Protein AF-F8JAR4-F1 (afdb_monomer_lite)

Sequence (102 aa):
MLSSRAGIQEPFVQGNFSLSSQAGTIHGPHFRSIPDAQAKLVCVSRGRIFDAAGRFTTAIFDIWQHVTAEFSARKVLQLCIPRGFAQVFCTLEPNRPSRPLS

Structure (mmCIF, N/CA/C/O backbone):
data_AF-F8JAR4-F1
#
_entry.id   AF-F8JAR4-F1
#
loop_
_atom_site.group_PDB
_atom_site.id
_atom_site.type_symbol
_atom_site.label_atom_id
_atom_site.label_alt_id
_atom_site.label_comp_id
_atom_site.label_asym_id
_atom_site.label_entity_id
_atom_site.label_seq_id
_atom_site.pdbx_PDB_ins_code
_atom_site.Cartn_x
_atom_site.Cartn_y
_atom_site.Cartn_z
_atom_site.occupancy
_atom_site.B_iso_or_equiv
_atom_site.auth_seq_id
_atom_site.auth_comp_id
_atom_site.auth_asym_id
_atom_site.auth_atom_id
_atom_site.pdbx_PDB_model_num
ATOM 1 N N . MET A 1 1 ? -4.453 -21.096 -8.158 1.00 56.38 1 MET A N 1
ATOM 2 C CA . MET A 1 1 ? -4.556 -20.038 -7.123 1.00 56.38 1 MET A CA 1
ATOM 3 C C . MET A 1 1 ? -5.333 -18.860 -7.703 1.00 56.38 1 MET A C 1
ATOM 5 O O . MET A 1 1 ? -5.273 -18.668 -8.907 1.00 56.38 1 MET A O 1
ATOM 9 N N . LEU A 1 2 ? -6.083 -18.093 -6.906 1.00 61.38 2 LEU A N 1
ATOM 10 C CA . LEU A 1 2 ? -6.891 -16.963 -7.409 1.00 61.38 2 LEU A CA 1
ATOM 11 C C . LEU A 1 2 ? -6.051 -15.917 -8.171 1.00 61.38 2 LEU A C 1
ATOM 13 O O . LEU A 1 2 ? -6.492 -15.418 -9.202 1.00 61.38 2 LEU A O 1
ATOM 17 N N . SER A 1 3 ? -4.811 -15.680 -7.739 1.00 66.38 3 SER A N 1
ATOM 18 C CA . SER A 1 3 ? -3.886 -14.711 -8.341 1.00 66.38 3 SER A CA 1
ATOM 19 C C . SER A 1 3 ? -3.490 -15.056 -9.783 1.00 66.38 3 SER A C 1
ATOM 21 O O . SER A 1 3 ? -3.443 -14.170 -10.631 1.00 66.38 3 SER A O 1
ATOM 23 N N . SER A 1 4 ? -3.313 -16.343 -10.108 1.00 71.00 4 SER A N 1
ATOM 24 C CA . SER A 1 4 ? -2.943 -16.770 -11.467 1.00 71.00 4 SER A CA 1
ATOM 25 C C . SER A 1 4 ? -4.074 -16.559 -12.478 1.00 71.00 4 SER A C 1
ATOM 27 O O . SER A 1 4 ? -3.812 -16.320 -13.652 1.00 71.00 4 SER A O 1
ATOM 29 N N . ARG A 1 5 ? -5.339 -16.593 -12.027 1.00 80.94 5 ARG A N 1
ATOM 30 C CA . ARG A 1 5 ? -6.510 -16.250 -12.860 1.00 80.94 5 ARG A CA 1
ATOM 31 C C . ARG A 1 5 ? -6.618 -14.742 -13.109 1.00 80.94 5 ARG A C 1
ATOM 33 O O . ARG A 1 5 ? -7.227 -14.346 -14.092 1.00 80.94 5 ARG A O 1
ATOM 40 N N . ALA A 1 6 ? -6.017 -13.926 -12.241 1.00 80.44 6 ALA A N 1
ATOM 41 C CA . ALA A 1 6 ? -5.921 -12.474 -12.380 1.00 80.44 6 ALA A CA 1
ATOM 42 C C . ALA A 1 6 ? -4.668 -12.020 -13.159 1.00 80.44 6 ALA A C 1
ATOM 44 O O . ALA A 1 6 ? -4.373 -10.830 -13.195 1.00 80.44 6 ALA A O 1
ATOM 45 N N . GLY A 1 7 ? -3.918 -12.952 -13.761 1.00 82.88 7 GLY A N 1
ATOM 46 C CA . GLY A 1 7 ? -2.708 -12.648 -14.532 1.00 82.88 7 GLY A CA 1
ATOM 47 C C . GLY A 1 7 ? -1.444 -12.423 -13.696 1.00 82.88 7 GLY A C 1
ATOM 48 O O . GLY A 1 7 ? -0.412 -12.087 -14.262 1.00 82.88 7 GLY A O 1
ATOM 49 N N . ILE A 1 8 ? -1.495 -12.637 -12.377 1.00 85.38 8 ILE A N 1
ATOM 50 C CA . ILE A 1 8 ? -0.335 -12.521 -11.482 1.00 85.38 8 ILE A CA 1
ATOM 51 C C . ILE A 1 8 ? 0.377 -13.876 -11.461 1.00 85.38 8 ILE A C 1
ATOM 53 O O . ILE A 1 8 ? -0.156 -14.852 -10.919 1.00 85.38 8 ILE A O 1
ATOM 57 N N . GLN A 1 9 ? 1.553 -13.947 -12.081 1.00 85.50 9 GLN A N 1
ATOM 58 C CA . GLN A 1 9 ? 2.343 -15.182 -12.218 1.00 85.50 9 GLN A CA 1
ATOM 59 C C . GLN A 1 9 ? 3.656 -15.149 -11.428 1.00 85.50 9 GLN A C 1
ATOM 61 O O . GLN A 1 9 ? 4.394 -16.132 -11.399 1.00 85.50 9 GLN A O 1
ATOM 66 N N . GLU A 1 10 ? 3.948 -14.033 -10.771 1.00 84.31 10 GLU A N 1
ATOM 67 C CA . GLU A 1 10 ? 5.144 -13.842 -9.973 1.00 84.31 10 GLU A CA 1
ATOM 68 C C . GLU A 1 10 ? 5.160 -14.769 -8.743 1.00 84.31 10 GLU A C 1
ATOM 70 O O . GLU A 1 10 ? 4.130 -14.956 -8.085 1.00 84.31 10 GLU A O 1
ATOM 75 N N . PRO A 1 11 ? 6.327 -15.335 -8.381 1.00 87.62 11 PRO A N 1
ATOM 76 C CA . PRO A 1 11 ? 6.449 -16.144 -7.177 1.00 87.62 11 PRO A CA 1
ATOM 77 C C . PRO A 1 11 ? 6.342 -15.276 -5.916 1.00 87.62 11 PRO A C 1
ATOM 79 O O . PRO A 1 11 ? 6.958 -14.212 -5.808 1.00 87.62 11 PRO A O 1
ATOM 82 N N . PHE A 1 12 ? 5.612 -15.766 -4.914 1.00 85.19 12 PHE A N 1
ATOM 83 C CA . PHE A 1 12 ? 5.585 -15.161 -3.583 1.00 85.19 12 PHE A CA 1
ATOM 84 C C . PHE A 1 12 ? 6.835 -15.573 -2.804 1.00 85.19 12 PHE A C 1
ATOM 86 O O . PHE A 1 12 ? 6.963 -16.723 -2.394 1.00 85.19 12 PHE A O 1
ATOM 93 N N . VAL A 1 13 ? 7.754 -14.629 -2.601 1.00 89.62 13 VAL A N 1
ATOM 94 C CA . VAL A 1 13 ? 9.052 -14.885 -1.943 1.00 89.62 13 VAL A CA 1
ATOM 95 C C . VAL A 1 13 ? 9.143 -14.332 -0.518 1.00 89.62 13 VAL A C 1
ATOM 97 O O . VAL A 1 13 ? 10.076 -14.658 0.207 1.00 89.62 13 VAL A O 1
ATOM 100 N N . GLN A 1 14 ? 8.192 -13.490 -0.104 1.00 89.62 14 GLN A N 1
ATOM 101 C CA . GLN A 1 14 ? 8.155 -12.875 1.224 1.00 89.62 14 GLN A CA 1
ATOM 102 C C . GLN A 1 14 ? 6.716 -12.516 1.613 1.00 89.62 14 GLN A C 1
ATOM 104 O O . GLN A 1 14 ? 5.932 -12.085 0.768 1.00 89.62 14 GLN A O 1
ATOM 109 N N . GLY A 1 15 ? 6.391 -12.647 2.902 1.00 90.19 15 GLY A N 1
ATOM 110 C CA . GLY A 1 15 ? 5.152 -12.156 3.503 1.00 90.19 15 GLY A CA 1
ATOM 111 C C . GLY A 1 15 ? 5.462 -11.281 4.714 1.00 90.19 15 GLY A C 1
ATOM 112 O O . GLY A 1 15 ? 6.267 -11.668 5.556 1.00 90.19 15 GLY A O 1
ATOM 113 N N . ASN A 1 16 ? 4.834 -10.109 4.793 1.00 92.06 16 ASN A N 1
ATOM 114 C CA . ASN A 1 16 ? 5.021 -9.153 5.885 1.00 92.06 16 ASN A CA 1
ATOM 115 C C . ASN A 1 16 ? 3.662 -8.742 6.455 1.00 92.06 16 ASN A C 1
ATOM 117 O O . ASN A 1 16 ? 2.695 -8.594 5.707 1.00 92.06 16 ASN A O 1
ATOM 121 N N . PHE A 1 17 ? 3.618 -8.490 7.7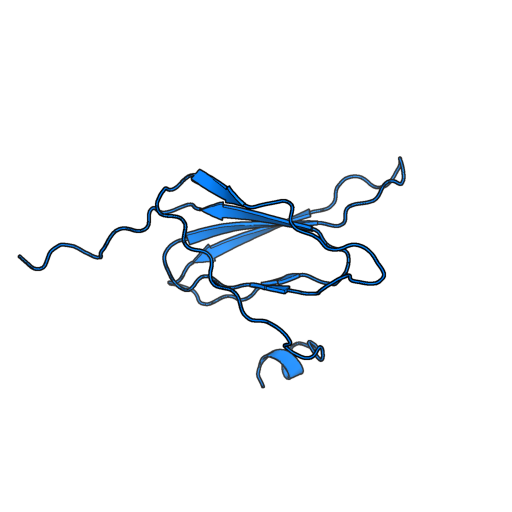62 1.00 90.94 17 PHE A N 1
ATOM 122 C CA . PHE A 1 17 ? 2.465 -7.903 8.435 1.00 90.94 17 PHE A CA 1
ATOM 123 C C . PHE A 1 17 ? 2.889 -6.615 9.126 1.00 90.94 17 PHE A C 1
ATOM 125 O O . PHE A 1 17 ? 3.773 -6.624 9.979 1.00 90.94 17 PHE A O 1
ATOM 132 N N . SER A 1 18 ? 2.230 -5.519 8.767 1.00 90.81 18 SER A N 1
ATOM 133 C CA . SER A 1 18 ? 2.410 -4.230 9.425 1.00 90.81 18 SER A CA 1
ATOM 134 C C . SER A 1 18 ? 1.249 -3.983 10.376 1.00 90.81 18 SER A C 1
ATOM 136 O O . SER A 1 18 ? 0.086 -4.120 9.997 1.00 90.81 18 SER A O 1
ATOM 138 N N . LEU A 1 19 ? 1.563 -3.585 11.607 1.00 92.56 19 LEU A N 1
ATOM 139 C CA . LEU A 1 19 ? 0.581 -3.164 12.597 1.00 92.56 19 LEU A CA 1
ATOM 140 C C . LEU A 1 19 ? 0.786 -1.682 12.901 1.00 92.56 19 LEU A C 1
ATOM 142 O O . LEU A 1 19 ? 1.869 -1.280 13.311 1.00 92.56 19 LEU A O 1
ATOM 146 N N . SER A 1 20 ? -0.266 -0.882 12.733 1.00 93.19 20 SER A N 1
ATOM 147 C CA . SER A 1 20 ? -0.290 0.509 13.194 1.00 93.19 20 SER A CA 1
ATOM 148 C C . SER A 1 20 ? -1.400 0.678 14.215 1.00 93.19 20 SER A C 1
ATOM 150 O O . SER A 1 20 ? -2.561 0.386 13.931 1.00 93.19 20 SER A O 1
ATOM 152 N N . SER A 1 21 ? -1.044 1.127 15.417 1.00 92.69 21 SER A N 1
ATOM 153 C CA . SER A 1 21 ? -2.010 1.258 16.512 1.00 92.69 21 SER A CA 1
ATOM 154 C C . SER A 1 21 ? -2.888 2.502 16.388 1.00 92.69 21 SER A C 1
ATOM 156 O O . SER A 1 21 ? -4.042 2.481 16.814 1.00 92.69 21 SER A O 1
ATOM 158 N N . GLN A 1 22 ? -2.360 3.575 15.801 1.00 95.12 22 GLN A N 1
ATOM 159 C CA . GLN A 1 22 ? -3.035 4.865 15.685 1.00 95.12 22 GLN A CA 1
ATOM 160 C C . GLN A 1 22 ? -3.559 5.078 14.264 1.00 95.12 22 GLN A C 1
ATOM 162 O O . GLN A 1 22 ? -2.852 4.787 13.302 1.00 95.12 22 GLN A O 1
ATOM 167 N N . ALA A 1 23 ? -4.769 5.627 14.141 1.00 96.56 23 ALA A N 1
ATOM 168 C CA . ALA A 1 23 ? -5.237 6.185 12.874 1.00 96.56 23 ALA A CA 1
ATOM 169 C C . ALA A 1 23 ? -4.386 7.404 12.487 1.00 96.56 23 ALA A C 1
ATOM 171 O O . ALA A 1 23 ? -3.876 8.111 13.354 1.00 96.56 23 ALA A O 1
ATOM 172 N N . GLY A 1 24 ? -4.244 7.643 11.188 1.00 96.88 24 GLY A N 1
ATOM 173 C CA . GLY A 1 24 ? -3.372 8.670 10.627 1.00 96.88 24 GLY A CA 1
ATOM 174 C C . GLY A 1 24 ? -1.906 8.245 10.503 1.00 96.88 24 GLY A C 1
ATOM 175 O O . GLY A 1 24 ? -1.099 9.027 10.013 1.00 96.88 24 GLY A O 1
ATOM 176 N N . THR A 1 25 ? -1.536 7.021 10.905 1.00 97.44 25 THR A N 1
ATOM 177 C CA . THR A 1 25 ? -0.168 6.512 10.697 1.00 97.44 25 THR A CA 1
ATOM 178 C C . THR A 1 25 ? 0.074 6.288 9.205 1.00 97.44 25 THR A C 1
ATOM 180 O O . THR A 1 25 ? -0.670 5.519 8.588 1.00 97.44 25 THR A O 1
ATOM 183 N N . ILE A 1 26 ? 1.118 6.915 8.653 1.00 97.25 26 ILE A N 1
ATOM 184 C CA . ILE A 1 26 ? 1.526 6.815 7.244 1.00 97.25 26 ILE A CA 1
ATOM 185 C C . ILE A 1 26 ? 2.773 5.932 7.120 1.00 97.25 26 ILE A C 1
ATOM 187 O O . ILE A 1 26 ? 3.741 6.115 7.854 1.00 97.25 26 ILE A O 1
ATOM 191 N N . HIS A 1 27 ? 2.764 5.006 6.161 1.00 95.12 27 HIS A N 1
ATOM 192 C CA . HIS A 1 27 ? 3.906 4.162 5.797 1.00 95.12 27 HIS A CA 1
ATOM 193 C C . HIS A 1 27 ? 4.249 4.369 4.327 1.00 95.12 27 HIS A C 1
ATOM 195 O O . HIS A 1 27 ? 3.428 4.069 3.460 1.00 95.12 27 HIS A O 1
ATOM 201 N N . GLY A 1 28 ? 5.457 4.851 4.039 1.00 90.31 28 GLY A N 1
ATOM 202 C CA . GLY A 1 28 ? 5.990 4.976 2.683 1.00 90.31 28 GLY A CA 1
ATOM 203 C C . GLY A 1 28 ? 6.516 6.373 2.336 1.00 90.31 28 GLY A C 1
ATOM 204 O O . GLY A 1 28 ? 6.693 7.195 3.234 1.00 90.31 28 GLY A O 1
ATOM 205 N N . PRO A 1 29 ? 6.778 6.637 1.039 1.00 88.94 29 PRO A N 1
ATOM 206 C CA . PRO A 1 29 ? 6.640 5.700 -0.078 1.00 88.94 29 PRO A CA 1
ATOM 207 C C . PRO A 1 29 ? 7.700 4.589 -0.042 1.00 88.94 29 PRO A C 1
ATOM 209 O O . PRO A 1 29 ? 8.894 4.839 0.087 1.00 88.94 29 PRO A O 1
ATOM 212 N N . HIS A 1 30 ? 7.265 3.339 -0.186 1.00 89.69 30 HIS A N 1
ATOM 213 C CA . HIS A 1 30 ? 8.139 2.172 -0.220 1.00 89.69 30 HIS A CA 1
ATOM 214 C C . HIS A 1 30 ? 8.243 1.614 -1.637 1.00 89.69 30 HIS A C 1
ATOM 216 O O . HIS A 1 30 ? 7.255 1.109 -2.180 1.00 89.69 30 HIS A O 1
ATOM 222 N N . PHE A 1 31 ? 9.455 1.589 -2.185 1.00 88.44 31 PHE A N 1
ATOM 223 C CA . PHE A 1 31 ? 9.776 0.918 -3.443 1.00 88.44 31 PHE A CA 1
ATOM 224 C C . PHE A 1 31 ? 11.179 0.313 -3.387 1.00 88.44 31 PHE A C 1
ATOM 226 O O . PHE A 1 31 ? 11.994 0.683 -2.544 1.00 88.44 31 PHE A O 1
ATOM 233 N N . ARG A 1 32 ? 11.451 -0.621 -4.299 1.00 86.62 32 ARG A N 1
ATOM 234 C CA . ARG A 1 32 ? 12.814 -1.053 -4.620 1.00 86.62 32 ARG A CA 1
ATOM 235 C C . ARG A 1 32 ? 13.080 -0.755 -6.086 1.00 86.62 32 ARG A C 1
ATOM 237 O O . ARG A 1 32 ? 12.222 -1.024 -6.928 1.00 86.62 32 ARG A O 1
ATOM 244 N N . SER A 1 33 ? 14.236 -0.168 -6.370 1.00 83.38 33 SER A N 1
ATOM 245 C CA . SER A 1 33 ? 14.691 0.129 -7.727 1.00 83.38 33 SER A CA 1
ATOM 246 C C . SER A 1 33 ? 15.243 -1.118 -8.416 1.00 83.38 33 SER A C 1
ATOM 248 O O . SER A 1 33 ? 15.546 -2.122 -7.777 1.00 83.38 33 SER A O 1
ATOM 250 N N . ILE A 1 34 ? 15.376 -1.050 -9.740 1.00 79.88 34 ILE A N 1
ATOM 251 C CA . ILE A 1 34 ? 16.068 -2.065 -10.546 1.00 79.88 34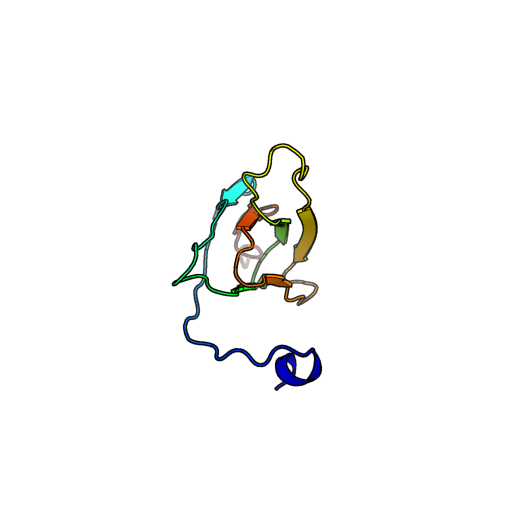 ILE A CA 1
ATOM 252 C C . ILE A 1 34 ? 17.544 -2.134 -10.097 1.00 79.88 34 ILE A C 1
ATOM 254 O O . ILE A 1 34 ? 18.120 -1.073 -9.842 1.00 79.88 34 ILE A O 1
ATOM 258 N N . PRO A 1 35 ? 18.156 -3.336 -9.987 1.00 86.06 35 PRO A N 1
ATOM 259 C CA . PRO A 1 35 ? 17.644 -4.661 -10.386 1.00 86.06 35 PRO A CA 1
ATOM 260 C C . PRO A 1 35 ? 16.710 -5.346 -9.371 1.00 86.06 35 PRO A C 1
ATOM 262 O O . PRO A 1 35 ? 15.944 -6.238 -9.742 1.00 86.06 35 PRO A O 1
ATOM 265 N N . ASP A 1 36 ? 16.682 -4.886 -8.122 1.00 88.31 36 ASP A N 1
ATOM 266 C CA . ASP A 1 36 ? 16.007 -5.555 -6.997 1.00 88.31 36 ASP A CA 1
ATOM 267 C C . ASP A 1 36 ? 14.525 -5.184 -6.820 1.00 88.31 36 ASP A C 1
ATOM 269 O O . ASP A 1 36 ? 13.925 -5.402 -5.755 1.00 88.31 36 ASP A O 1
ATOM 273 N N . ALA A 1 37 ? 13.918 -4.609 -7.862 1.00 88.94 37 ALA A N 1
ATOM 274 C CA . ALA A 1 37 ? 12.526 -4.184 -7.865 1.00 88.94 37 ALA A CA 1
ATOM 275 C C . ALA A 1 37 ? 11.607 -5.355 -7.506 1.00 88.94 37 ALA A C 1
ATOM 277 O O . ALA A 1 37 ? 11.725 -6.433 -8.085 1.00 88.94 37 ALA A O 1
ATOM 278 N N . GLN A 1 38 ? 10.668 -5.140 -6.589 1.00 90.25 38 GLN A N 1
ATOM 279 C CA . GLN A 1 38 ? 9.784 -6.183 -6.071 1.00 90.25 38 GLN A CA 1
ATOM 280 C C . GLN A 1 38 ? 8.325 -5.765 -6.258 1.00 90.25 38 GLN A C 1
ATOM 282 O O . GLN A 1 38 ? 7.965 -4.636 -5.925 1.00 90.25 38 GLN A O 1
ATOM 287 N N . ALA A 1 39 ? 7.502 -6.673 -6.785 1.00 91.69 39 ALA A N 1
ATOM 288 C CA . ALA A 1 39 ? 6.052 -6.507 -6.794 1.00 91.69 39 ALA A CA 1
ATOM 289 C C . ALA A 1 39 ? 5.484 -6.827 -5.406 1.00 91.69 39 ALA A C 1
ATOM 291 O O . ALA A 1 39 ? 6.036 -7.657 -4.681 1.00 91.69 39 ALA A O 1
ATOM 292 N N . LYS A 1 40 ? 4.378 -6.189 -5.028 1.00 91.94 40 LYS A N 1
ATOM 293 C CA . LYS A 1 40 ? 3.724 -6.417 -3.733 1.00 91.94 40 LYS A CA 1
ATOM 294 C C . LYS A 1 40 ? 2.271 -6.795 -3.949 1.00 91.94 40 LYS A C 1
ATOM 296 O O . LYS A 1 40 ? 1.599 -6.178 -4.763 1.00 91.94 40 LYS A O 1
ATOM 301 N N . LEU A 1 41 ? 1.772 -7.756 -3.182 1.00 92.50 41 LEU A N 1
ATOM 302 C CA . LEU A 1 41 ? 0.339 -8.004 -3.061 1.00 92.50 41 LEU A CA 1
ATOM 303 C C . LEU A 1 41 ? -0.087 -7.592 -1.655 1.00 92.50 41 LEU A C 1
ATOM 305 O O . LEU A 1 41 ? 0.381 -8.165 -0.673 1.00 92.50 41 LEU A O 1
ATOM 309 N N . VAL A 1 42 ? -0.938 -6.577 -1.562 1.00 92.12 42 VAL A N 1
ATOM 310 C CA . VAL A 1 42 ? -1.292 -5.929 -0.296 1.00 92.12 42 VAL A CA 1
ATOM 311 C C . VAL A 1 42 ? -2.762 -6.141 0.003 1.00 92.12 42 VAL A C 1
ATOM 313 O O . VAL A 1 42 ? -3.599 -6.102 -0.890 1.00 92.12 42 VAL A O 1
ATOM 316 N N . CYS A 1 43 ? -3.082 -6.398 1.267 1.00 93.06 43 CYS A N 1
ATOM 317 C CA . CYS A 1 43 ? -4.449 -6.543 1.743 1.00 93.06 43 CYS A CA 1
ATOM 318 C C . CYS A 1 43 ? -4.554 -6.069 3.192 1.00 93.06 43 CYS A C 1
ATOM 320 O O . CYS A 1 43 ? -3.548 -5.957 3.894 1.00 93.06 43 CYS A O 1
ATOM 322 N N . VAL A 1 44 ? -5.780 -5.806 3.643 1.00 94.38 44 VAL A N 1
ATOM 323 C CA . VAL A 1 44 ? -6.054 -5.379 5.018 1.00 94.38 44 VAL A CA 1
ATOM 324 C C . VAL A 1 44 ? -6.699 -6.525 5.780 1.00 94.38 44 VAL A C 1
ATOM 326 O O . VAL A 1 44 ? -7.822 -6.920 5.480 1.00 94.38 44 VAL A O 1
ATOM 329 N N . SER A 1 45 ? -5.998 -7.039 6.789 1.00 91.94 45 SER A N 1
ATOM 330 C CA . SER A 1 45 ? -6.513 -8.090 7.674 1.00 91.94 45 SER A CA 1
ATOM 331 C C . SER A 1 45 ? -7.341 -7.541 8.842 1.00 91.94 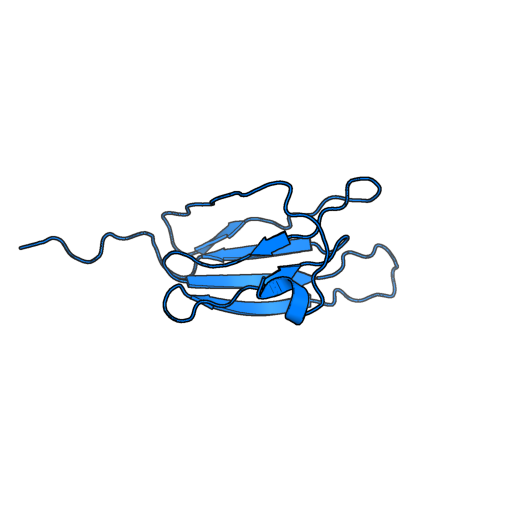45 SER A C 1
ATOM 333 O O . SER A 1 45 ? -8.214 -8.238 9.354 1.00 91.94 45 SER A O 1
ATOM 335 N N . ARG A 1 46 ? -7.103 -6.289 9.264 1.00 92.06 46 ARG A N 1
ATOM 336 C CA . ARG A 1 46 ? -7.851 -5.609 10.335 1.00 92.06 46 ARG A CA 1
ATOM 337 C C . ARG A 1 46 ? -7.937 -4.102 10.083 1.00 92.06 46 ARG A C 1
ATOM 339 O O . ARG A 1 46 ? -6.963 -3.491 9.659 1.00 92.06 46 ARG A O 1
ATOM 346 N N . GLY A 1 47 ? -9.089 -3.508 10.394 1.00 93.69 47 GLY A N 1
ATOM 347 C CA . GLY A 1 47 ? -9.321 -2.067 10.268 1.00 93.69 47 GLY A CA 1
ATOM 348 C C . GLY A 1 47 ? -9.464 -1.604 8.818 1.00 93.69 47 GLY A C 1
ATOM 349 O O . GLY A 1 47 ? -10.012 -2.330 7.977 1.00 93.69 47 GLY A O 1
ATOM 350 N N . ARG A 1 48 ? -8.979 -0.388 8.542 1.00 95.62 48 ARG A N 1
ATOM 351 C CA . ARG A 1 48 ? -9.055 0.293 7.243 1.00 95.62 48 ARG A CA 1
ATOM 352 C C . ARG A 1 48 ? -7.803 1.103 6.942 1.00 95.62 48 ARG A C 1
ATOM 354 O O . ARG A 1 48 ? -7.220 1.698 7.850 1.00 95.62 48 ARG A O 1
ATOM 361 N N . ILE A 1 49 ? -7.450 1.176 5.663 1.00 96.19 49 ILE A N 1
ATOM 362 C CA . ILE A 1 49 ? -6.383 2.042 5.150 1.00 96.19 49 ILE A CA 1
ATOM 363 C C . ILE A 1 49 ? -6.853 2.782 3.894 1.00 96.19 49 ILE A C 1
ATOM 365 O O . ILE A 1 49 ? -7.705 2.287 3.155 1.00 96.19 49 ILE A O 1
ATOM 369 N N . PHE A 1 50 ? -6.245 3.934 3.645 1.00 96.12 50 PHE A N 1
ATOM 370 C CA . PHE A 1 50 ? -6.194 4.581 2.342 1.00 96.12 50 PHE A CA 1
ATOM 371 C C . PHE A 1 50 ? -4.835 4.255 1.724 1.00 96.12 50 PHE A C 1
ATOM 373 O O . PHE A 1 50 ? -3.808 4.577 2.321 1.00 96.12 50 PHE A O 1
ATOM 380 N N . ASP A 1 51 ? -4.817 3.584 0.579 1.00 95.19 51 ASP A N 1
ATOM 381 C CA . ASP A 1 51 ? -3.596 3.172 -0.115 1.00 95.19 51 ASP A CA 1
ATOM 382 C C . ASP A 1 51 ? -3.443 3.977 -1.408 1.00 95.19 51 ASP A C 1
ATOM 384 O O . ASP A 1 51 ? -4.427 4.257 -2.100 1.00 95.19 51 ASP A O 1
ATOM 388 N N . ALA A 1 52 ? -2.210 4.350 -1.723 1.00 93.75 52 ALA A N 1
ATOM 389 C CA . ALA A 1 52 ? -1.839 5.026 -2.947 1.00 93.75 52 ALA A CA 1
ATOM 390 C C . ALA A 1 52 ? -0.597 4.368 -3.549 1.00 93.75 52 ALA A C 1
ATOM 392 O O . ALA A 1 52 ? 0.411 4.131 -2.877 1.00 93.75 52 ALA A O 1
ATOM 393 N N . ALA A 1 53 ? -0.650 4.125 -4.853 1.00 93.31 53 ALA A N 1
ATOM 394 C CA . ALA A 1 53 ? 0.453 3.548 -5.597 1.00 93.31 53 ALA A CA 1
ATOM 395 C C . ALA A 1 53 ? 0.699 4.306 -6.892 1.00 93.31 53 ALA A C 1
ATOM 397 O O . ALA A 1 53 ? -0.244 4.677 -7.587 1.00 93.31 53 ALA A O 1
ATOM 398 N N . GLY A 1 54 ? 1.963 4.523 -7.239 1.00 89.94 54 GLY A N 1
ATOM 399 C CA . GLY A 1 54 ? 2.319 5.311 -8.414 1.00 89.94 54 GLY A CA 1
ATOM 400 C C . GLY A 1 54 ? 3.711 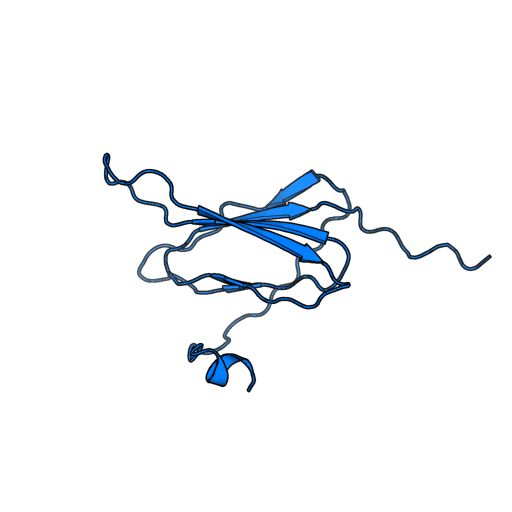5.008 -8.936 1.00 89.94 54 GLY A C 1
ATOM 401 O O . GLY A 1 54 ? 4.556 4.448 -8.230 1.00 89.94 54 GLY A O 1
ATOM 402 N N . ARG A 1 55 ? 3.948 5.373 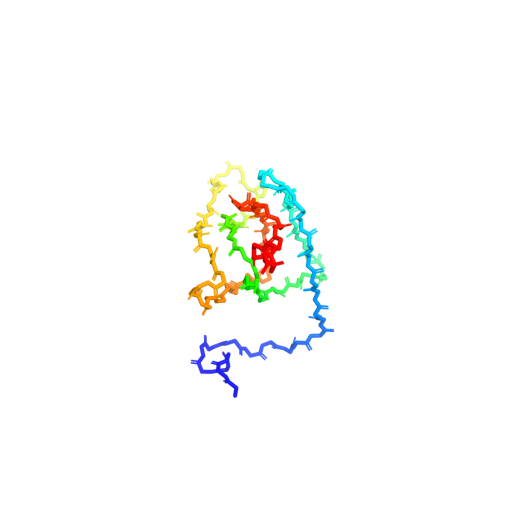-10.197 1.00 83.69 55 ARG A N 1
ATOM 403 C CA . ARG A 1 55 ? 5.271 5.268 -10.811 1.00 83.69 55 ARG A CA 1
ATOM 404 C C . ARG A 1 55 ? 6.070 6.516 -10.467 1.00 83.69 55 ARG A C 1
ATOM 406 O O . ARG A 1 55 ? 5.649 7.625 -10.778 1.00 83.69 55 ARG A O 1
ATOM 413 N N . PHE A 1 56 ? 7.236 6.323 -9.864 1.00 70.56 56 PHE A N 1
ATOM 414 C CA . PHE A 1 56 ? 8.197 7.402 -9.683 1.00 70.56 56 PHE A CA 1
ATOM 415 C C . PHE A 1 56 ? 9.048 7.484 -10.948 1.00 70.56 56 PHE A C 1
ATOM 417 O O . PHE A 1 56 ? 9.660 6.499 -11.360 1.00 70.56 56 PHE A O 1
ATOM 424 N N . THR A 1 57 ? 9.068 8.641 -11.591 1.00 69.31 57 THR A N 1
ATOM 425 C CA . THR A 1 57 ? 9.869 8.884 -12.790 1.00 69.31 57 THR A CA 1
ATOM 426 C C . THR A 1 57 ? 10.563 10.223 -12.635 1.00 69.31 57 THR A C 1
ATOM 428 O O . THR A 1 57 ? 9.990 11.185 -12.134 1.00 69.31 57 THR A O 1
ATOM 431 N N . THR A 1 58 ? 11.844 10.246 -12.984 1.00 62.31 58 THR A N 1
ATOM 432 C CA . THR A 1 58 ? 12.689 11.444 -12.949 1.00 62.31 58 THR A CA 1
ATOM 433 C C . THR A 1 58 ? 12.576 12.252 -14.239 1.00 62.31 58 THR A C 1
ATOM 435 O O . THR A 1 58 ? 13.176 13.320 -14.347 1.00 62.31 58 THR A O 1
ATOM 438 N N . ALA A 1 59 ? 11.823 11.753 -15.226 1.00 63.59 59 ALA A N 1
ATOM 439 C CA . ALA A 1 59 ? 11.560 12.480 -16.450 1.00 63.59 59 ALA A CA 1
ATOM 440 C C . ALA A 1 59 ? 10.690 13.698 -16.127 1.00 63.59 59 ALA A C 1
ATOM 442 O O . ALA A 1 59 ? 9.581 13.577 -15.618 1.00 63.59 59 ALA A O 1
ATOM 443 N N . ILE A 1 60 ? 11.213 14.871 -16.471 1.00 57.69 60 ILE A N 1
ATOM 444 C CA . ILE A 1 60 ? 10.693 16.211 -16.158 1.00 57.69 60 ILE A CA 1
ATOM 445 C C . ILE A 1 60 ? 9.252 16.419 -16.688 1.00 57.69 60 ILE A C 1
ATOM 447 O O . ILE A 1 60 ? 8.562 17.346 -16.275 1.00 57.69 60 ILE A O 1
ATOM 451 N N . PHE A 1 61 ? 8.783 15.533 -17.576 1.00 54.12 61 PHE A N 1
ATOM 452 C CA . PHE A 1 61 ? 7.489 15.602 -18.258 1.00 54.12 61 PHE A CA 1
ATOM 453 C C . PHE A 1 61 ? 6.471 14.536 -17.829 1.00 54.12 61 PHE A C 1
ATOM 455 O O . PHE A 1 61 ? 5.308 14.635 -18.214 1.00 54.12 61 PHE A O 1
ATOM 462 N N . ASP A 1 62 ? 6.863 13.549 -17.019 1.00 55.72 62 ASP A N 1
ATOM 463 C CA . ASP A 1 62 ? 5.917 12.568 -16.493 1.00 55.72 62 ASP A CA 1
ATOM 464 C C . ASP A 1 62 ? 5.421 13.038 -15.119 1.00 55.72 62 ASP A C 1
ATOM 466 O O . ASP A 1 62 ? 6.067 12.867 -14.084 1.00 55.72 62 ASP A O 1
ATOM 470 N N . ILE A 1 63 ? 4.244 13.655 -15.124 1.00 56.00 63 ILE A N 1
ATOM 471 C CA . ILE A 1 63 ? 3.505 14.036 -13.919 1.00 56.00 63 ILE A CA 1
ATOM 472 C C . ILE A 1 63 ? 3.283 12.777 -13.068 1.00 56.00 63 ILE A C 1
ATOM 474 O O . ILE A 1 63 ? 2.994 11.707 -13.601 1.00 56.00 63 ILE A O 1
ATOM 478 N N . TRP A 1 64 ? 3.396 12.905 -11.745 1.00 67.56 64 TRP A N 1
ATOM 479 C CA . TRP A 1 64 ? 3.134 11.837 -10.778 1.00 67.56 64 TRP A CA 1
ATOM 480 C C . TRP A 1 64 ? 1.735 11.232 -10.948 1.00 67.56 64 TRP A C 1
ATOM 482 O O . TRP A 1 64 ? 0.751 11.704 -10.373 1.00 67.56 64 TRP A O 1
ATOM 492 N N . GLN A 1 65 ? 1.652 10.155 -11.723 1.00 80.12 65 GLN A N 1
ATOM 493 C CA . GLN A 1 65 ? 0.437 9.370 -11.862 1.00 80.12 65 GLN A CA 1
ATOM 494 C C . GLN A 1 65 ? 0.380 8.349 -10.737 1.00 80.12 65 GLN A C 1
ATOM 496 O O . GLN A 1 65 ? 1.283 7.525 -10.556 1.00 80.12 65 GLN A O 1
ATOM 501 N N . HIS A 1 66 ? -0.702 8.421 -9.978 1.00 87.69 66 HIS A N 1
ATOM 502 C CA . HIS A 1 66 ? -0.972 7.501 -8.896 1.00 87.69 66 HIS A CA 1
ATOM 503 C C . HIS A 1 66 ? -2.430 7.062 -8.948 1.00 87.69 66 HIS A C 1
ATOM 505 O O . HIS A 1 66 ? -3.307 7.785 -9.421 1.00 87.69 66 HIS A O 1
ATOM 511 N N . VAL A 1 67 ? -2.668 5.857 -8.457 1.00 90.69 67 VAL A N 1
ATOM 512 C CA . VAL A 1 67 ? -3.998 5.322 -8.199 1.00 90.69 67 VAL A CA 1
ATOM 513 C C . VAL A 1 67 ? -4.186 5.240 -6.697 1.00 90.69 67 VAL A C 1
ATOM 515 O O . VAL A 1 67 ? -3.245 4.918 -5.967 1.00 90.69 67 VAL A O 1
ATOM 518 N N . THR A 1 68 ? -5.394 5.537 -6.236 1.00 92.94 68 THR A N 1
ATOM 519 C CA . THR A 1 68 ? -5.759 5.443 -4.825 1.00 92.94 68 THR A CA 1
ATOM 520 C C . THR A 1 68 ? -6.941 4.512 -4.646 1.00 92.94 68 THR A C 1
ATOM 522 O O . THR A 1 68 ? -7.791 4.377 -5.529 1.00 92.94 68 THR A O 1
ATOM 525 N N . ALA A 1 69 ? -6.990 3.850 -3.498 1.00 93.00 69 ALA A N 1
ATOM 526 C CA . ALA A 1 69 ? -8.145 3.071 -3.095 1.00 93.00 69 ALA A CA 1
ATOM 527 C C . ALA A 1 69 ? -8.203 2.936 -1.574 1.00 93.00 69 ALA A C 1
ATOM 529 O O . ALA A 1 69 ? -7.184 2.867 -0.885 1.00 93.00 69 ALA A O 1
ATOM 530 N N . GLU A 1 70 ? -9.421 2.855 -1.049 1.00 94.44 70 GLU A N 1
ATOM 531 C CA . GLU A 1 70 ? -9.642 2.468 0.338 1.00 94.44 70 GLU A CA 1
ATOM 532 C C . GLU A 1 70 ? -9.790 0.954 0.457 1.00 94.44 70 GLU A C 1
ATOM 534 O O . GLU A 1 70 ? -10.587 0.323 -0.244 1.00 94.44 70 GLU A O 1
ATOM 539 N N . PHE A 1 71 ? -9.063 0.380 1.410 1.00 93.38 71 PHE A N 1
ATOM 540 C CA . PHE A 1 71 ? -9.129 -1.036 1.742 1.00 93.38 71 PHE A CA 1
ATOM 541 C C . PHE A 1 71 ? -9.627 -1.212 3.171 1.00 93.38 71 PHE A C 1
ATOM 543 O O . PHE A 1 71 ? -9.340 -0.413 4.064 1.00 93.38 71 PHE A O 1
ATOM 550 N N . SER A 1 72 ? -10.385 -2.282 3.401 1.00 93.88 72 SER A N 1
ATOM 551 C CA . SER A 1 72 ? -10.934 -2.602 4.716 1.00 93.88 72 SER A CA 1
ATOM 552 C C . SER A 1 72 ? -10.916 -4.100 4.959 1.00 93.88 72 SER A C 1
ATOM 554 O O . SER A 1 72 ? -11.108 -4.878 4.030 1.00 93.88 72 SER A O 1
ATOM 556 N N . ALA A 1 73 ? -10.809 -4.513 6.217 1.00 91.88 73 ALA A N 1
ATOM 557 C CA . ALA A 1 73 ? -10.976 -5.919 6.581 1.00 91.88 73 ALA A CA 1
ATOM 558 C C . ALA A 1 73 ? -12.404 -6.443 6.328 1.00 91.88 73 ALA A C 1
ATOM 560 O O . ALA A 1 73 ? -12.612 -7.646 6.211 1.00 91.88 73 ALA A O 1
ATOM 561 N N . ARG A 1 74 ? -13.402 -5.549 6.225 1.00 90.38 74 ARG A N 1
ATOM 562 C CA . ARG A 1 74 ? -14.802 -5.914 5.935 1.00 90.38 74 ARG A CA 1
ATOM 563 C C . ARG A 1 74 ? -15.003 -6.367 4.492 1.00 90.38 74 ARG A C 1
ATOM 565 O O . ARG A 1 74 ? -15.890 -7.168 4.220 1.00 90.38 74 ARG A O 1
ATOM 572 N N . LYS A 1 75 ? -14.197 -5.837 3.572 1.00 85.56 75 LYS A N 1
ATOM 573 C CA . LYS A 1 75 ? -14.205 -6.196 2.156 1.00 85.56 75 LYS A CA 1
ATOM 574 C C . LYS A 1 75 ? -12.789 -6.589 1.777 1.00 85.56 75 LYS A C 1
ATOM 576 O O . LYS A 1 75 ? -11.976 -5.719 1.475 1.00 85.56 75 LYS A O 1
ATOM 581 N N . VAL A 1 76 ? -12.516 -7.892 1.811 1.00 77.38 76 VAL A N 1
ATOM 582 C CA . VAL A 1 76 ? -11.192 -8.450 1.517 1.00 77.38 76 VAL A CA 1
ATOM 583 C C . VAL A 1 76 ? -10.859 -8.207 0.047 1.00 77.38 76 VAL A C 1
ATOM 585 O O . VAL A 1 76 ? -11.185 -8.994 -0.837 1.00 77.38 76 VAL A O 1
ATOM 588 N N . LEU A 1 77 ? -10.240 -7.061 -0.200 1.00 86.19 77 LEU A N 1
ATOM 589 C CA . LEU A 1 77 ? -9.657 -6.673 -1.469 1.00 86.19 77 LEU A CA 1
ATOM 590 C C . LEU A 1 77 ? -8.143 -6.808 -1.359 1.00 86.19 77 LEU A C 1
ATOM 592 O O . LEU A 1 77 ? -7.558 -6.580 -0.296 1.00 86.19 77 LEU A O 1
ATOM 596 N N . GLN A 1 78 ? -7.522 -7.182 -2.472 1.00 89.31 78 GLN A N 1
ATOM 597 C CA . GLN A 1 78 ? -6.076 -7.229 -2.602 1.00 89.31 78 GLN A CA 1
ATOM 598 C C . GLN A 1 78 ? -5.648 -6.274 -3.710 1.00 89.31 78 GLN A C 1
ATOM 600 O O . GLN A 1 78 ? -6.289 -6.217 -4.759 1.00 89.31 78 GLN A O 1
ATOM 605 N N . LEU A 1 79 ? -4.567 -5.541 -3.474 1.00 89.81 79 LEU A N 1
ATOM 606 C CA . LEU A 1 79 ? -3.959 -4.640 -4.438 1.00 89.81 79 LEU A CA 1
ATOM 607 C C . LEU A 1 79 ? -2.613 -5.206 -4.872 1.00 89.81 79 LEU A C 1
ATOM 609 O O . LEU A 1 79 ? -1.734 -5.430 -4.039 1.00 89.81 79 LEU A O 1
ATOM 613 N N . CYS A 1 80 ? -2.456 -5.443 -6.172 1.00 91.31 80 CYS A N 1
ATOM 614 C CA . CYS A 1 80 ? -1.168 -5.798 -6.751 1.00 91.31 80 CYS A CA 1
ATOM 615 C C . CYS A 1 80 ? -0.434 -4.517 -7.158 1.00 91.31 80 CYS A C 1
ATOM 617 O O . CYS A 1 80 ? -0.916 -3.764 -8.002 1.00 91.31 80 CYS A O 1
ATOM 619 N N . ILE A 1 81 ? 0.722 -4.280 -6.549 1.00 91.69 81 ILE A N 1
ATOM 620 C CA . ILE A 1 81 ? 1.652 -3.203 -6.875 1.00 91.69 81 ILE A CA 1
ATOM 621 C C . ILE A 1 81 ? 2.733 -3.782 -7.790 1.00 91.69 81 ILE A C 1
ATOM 623 O O . ILE A 1 81 ? 3.516 -4.621 -7.330 1.00 91.69 81 ILE A O 1
ATOM 627 N N . PRO A 1 82 ? 2.807 -3.359 -9.063 1.00 89.31 82 PRO A N 1
ATOM 628 C CA . PRO A 1 82 ? 3.808 -3.867 -9.993 1.00 89.31 82 PRO A CA 1
ATOM 629 C C . PRO A 1 82 ? 5.240 -3.486 -9.598 1.00 89.31 82 PRO A C 1
ATOM 631 O O . PRO A 1 82 ? 5.485 -2.544 -8.840 1.00 89.31 82 PRO A O 1
ATOM 634 N N . ARG A 1 83 ? 6.224 -4.189 -10.171 1.00 89.81 83 ARG A N 1
ATOM 635 C CA . ARG A 1 83 ? 7.644 -3.825 -10.030 1.00 89.81 83 ARG A CA 1
ATOM 636 C C . ARG A 1 83 ? 7.875 -2.397 -10.539 1.00 89.81 83 ARG A C 1
ATOM 638 O O . ARG A 1 83 ? 7.347 -2.011 -11.577 1.00 89.81 83 ARG A O 1
ATOM 645 N N . GLY A 1 84 ? 8.691 -1.627 -9.818 1.00 86.06 84 GLY A N 1
ATOM 646 C CA . GLY A 1 84 ? 9.010 -0.239 -10.173 1.00 86.06 84 GLY A CA 1
ATOM 647 C C . GLY A 1 84 ? 7.966 0.796 -9.737 1.00 86.06 84 GLY A C 1
ATOM 648 O O . GLY A 1 84 ? 8.174 1.985 -9.964 1.00 86.06 84 GLY A O 1
ATOM 649 N N . PHE A 1 85 ? 6.878 0.375 -9.086 1.00 89.50 85 PHE A N 1
ATOM 650 C CA . PHE A 1 85 ? 5.921 1.281 -8.455 1.00 89.50 85 PHE A CA 1
ATOM 651 C C . PHE A 1 85 ? 6.269 1.494 -6.982 1.00 89.50 85 PHE A C 1
ATOM 653 O O . PHE A 1 85 ? 6.725 0.585 -6.282 1.00 89.50 85 PHE A O 1
ATOM 660 N N . ALA A 1 86 ? 6.029 2.712 -6.512 1.00 91.56 86 ALA A N 1
ATOM 661 C CA . ALA A 1 86 ? 6.040 3.043 -5.102 1.00 91.56 86 ALA A CA 1
ATOM 662 C C . ALA A 1 86 ? 4.643 2.886 -4.513 1.00 91.56 86 ALA A C 1
ATOM 664 O O . ALA A 1 86 ? 3.643 3.128 -5.185 1.00 91.56 86 ALA A O 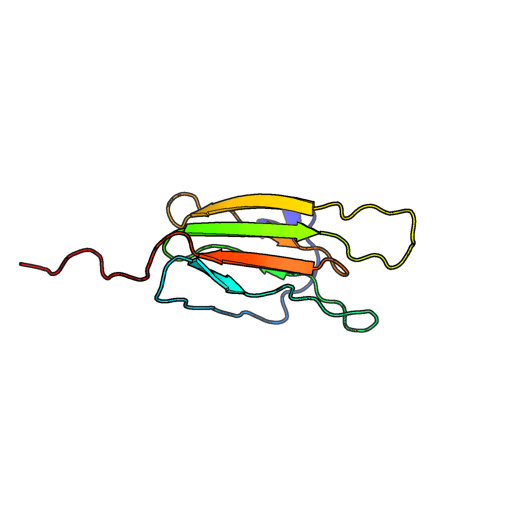1
ATOM 665 N N . GLN A 1 87 ? 4.600 2.493 -3.244 1.00 94.00 87 GLN A N 1
ATOM 666 C CA . GLN A 1 87 ? 3.372 2.350 -2.476 1.00 94.00 87 GLN A CA 1
ATOM 667 C C . GLN A 1 87 ? 3.477 3.159 -1.186 1.00 94.00 87 GLN A C 1
ATOM 669 O O . GLN A 1 87 ? 4.497 3.086 -0.495 1.00 94.00 87 GLN A O 1
ATOM 674 N N . VAL A 1 88 ? 2.418 3.878 -0.840 1.00 94.94 88 VAL A N 1
ATOM 675 C CA . VAL A 1 88 ? 2.245 4.556 0.442 1.00 94.94 88 VAL A CA 1
ATOM 676 C C . VAL A 1 88 ? 0.832 4.298 0.945 1.00 94.94 88 VAL A C 1
ATOM 678 O O . VAL A 1 88 ? -0.116 4.365 0.173 1.00 94.94 88 VAL A O 1
ATOM 681 N N . PHE A 1 89 ? 0.671 4.032 2.238 1.00 95.75 89 PHE A N 1
ATOM 682 C CA . PHE A 1 89 ? -0.661 3.920 2.825 1.00 95.75 89 PHE A CA 1
ATOM 683 C C . PHE A 1 89 ? -0.780 4.708 4.123 1.00 95.75 89 PHE A C 1
ATOM 685 O O . PHE A 1 89 ? 0.190 4.883 4.859 1.00 95.75 89 PHE A O 1
ATOM 692 N N . CYS A 1 90 ? -1.999 5.156 4.407 1.00 97.31 90 CYS A N 1
ATOM 693 C CA . CYS A 1 90 ? -2.394 5.801 5.648 1.00 97.31 90 CYS A CA 1
ATOM 694 C C . CYS A 1 90 ? -3.452 4.950 6.350 1.00 97.31 90 CYS A C 1
ATOM 696 O O . CYS A 1 90 ? -4.436 4.525 5.746 1.00 97.31 90 CYS A O 1
ATOM 698 N N . THR A 1 91 ? -3.260 4.694 7.636 1.00 97.00 91 THR A N 1
ATOM 699 C CA . THR A 1 91 ? -4.256 3.995 8.456 1.00 97.00 91 THR A CA 1
ATOM 700 C C . THR A 1 91 ? -5.442 4.902 8.765 1.00 97.00 91 THR A C 1
ATOM 702 O O . THR A 1 91 ? -5.272 6.035 9.196 1.00 97.00 91 THR A O 1
ATOM 705 N N . LEU A 1 92 ? -6.662 4.408 8.557 1.00 96.25 92 LEU A N 1
ATOM 706 C CA . LEU A 1 92 ? -7.893 5.183 8.764 1.00 96.25 92 LEU A CA 1
ATOM 707 C C . LEU A 1 92 ? -8.596 4.840 10.079 1.00 96.25 92 LEU A C 1
ATOM 709 O O . LEU A 1 92 ? -9.429 5.603 10.558 1.00 96.25 92 LEU A O 1
ATOM 713 N N . GLU A 1 93 ? -8.265 3.696 10.675 1.00 94.31 93 GLU A N 1
ATOM 714 C CA . GLU A 1 93 ? -8.845 3.235 11.933 1.00 94.31 93 GLU A CA 1
ATOM 715 C C . GLU A 1 93 ? -7.739 2.824 12.912 1.00 94.31 93 GLU A C 1
ATOM 717 O O . GLU A 1 93 ? -6.754 2.207 12.497 1.00 94.31 93 GLU A O 1
ATOM 722 N N . PRO A 1 94 ? -7.880 3.134 14.213 1.00 92.81 94 PRO A N 1
ATOM 723 C CA . PRO A 1 94 ? -6.939 2.667 15.217 1.00 92.81 94 PRO A CA 1
ATOM 724 C C . PRO A 1 94 ? -7.092 1.159 15.429 1.00 92.81 94 PRO A C 1
ATOM 726 O O . PRO A 1 94 ? -8.197 0.611 15.349 1.00 92.81 94 PRO A O 1
ATOM 729 N N . ASN A 1 95 ? -6.007 0.488 15.811 1.00 88.12 95 ASN A N 1
ATOM 730 C CA . ASN A 1 95 ? -6.092 -0.900 16.248 1.00 88.12 95 ASN A CA 1
ATOM 731 C C . ASN A 1 95 ? -6.681 -0.968 17.664 1.00 88.12 95 ASN A C 1
ATOM 733 O O . ASN A 1 95 ? -5.955 -1.035 18.655 1.00 88.12 95 ASN A O 1
ATOM 737 N N . ARG A 1 96 ? -8.012 -0.937 17.767 1.00 78.06 96 ARG A N 1
ATOM 738 C CA . ARG A 1 96 ? -8.724 -1.166 19.029 1.00 78.06 96 ARG A CA 1
ATOM 739 C C . ARG A 1 96 ? -9.243 -2.601 19.102 1.00 78.06 96 ARG A C 1
ATOM 741 O O . ARG A 1 96 ? -9.719 -3.119 18.087 1.00 78.06 96 ARG A O 1
ATOM 748 N N . PRO A 1 97 ? -9.201 -3.252 20.274 1.00 66.88 97 PRO A N 1
ATOM 749 C CA . PRO A 1 97 ? -9.952 -4.480 20.497 1.00 66.88 97 PRO A CA 1
ATOM 750 C C . PRO A 1 97 ? -11.453 -4.214 20.309 1.00 66.88 97 PRO A C 1
ATOM 752 O O . PRO A 1 97 ? -11.956 -3.123 20.585 1.00 66.88 97 PRO A O 1
ATOM 755 N N . SER A 1 98 ? -12.173 -5.203 19.791 1.00 60.28 98 SER A N 1
ATOM 756 C CA . SER A 1 98 ? -13.610 -5.112 19.534 1.00 60.28 98 SER A CA 1
ATOM 757 C C . SER A 1 98 ? -14.382 -5.237 20.847 1.00 60.28 98 SER A C 1
ATOM 759 O O . SER A 1 98 ? -14.843 -6.327 21.150 1.00 60.28 98 SER A O 1
ATOM 761 N N . ARG A 1 99 ? -14.513 -4.125 21.592 1.00 53.50 99 ARG A N 1
ATOM 762 C CA . ARG A 1 99 ? -15.232 -3.990 22.880 1.00 53.50 99 ARG A CA 1
ATOM 763 C C . ARG A 1 99 ? -14.646 -4.881 24.010 1.00 53.50 99 ARG A C 1
ATOM 765 O O . ARG A 1 99 ? -14.281 -6.025 23.764 1.00 53.50 99 ARG A O 1
ATOM 772 N N . PRO A 1 100 ? -14.531 -4.405 25.264 1.00 49.72 100 PRO A N 1
ATOM 773 C CA . PRO A 1 100 ? -14.298 -5.326 26.371 1.00 49.72 100 PRO A CA 1
ATOM 774 C C . PRO A 1 100 ? -15.526 -6.234 26.498 1.00 49.72 100 PRO A C 1
ATOM 776 O O . PRO A 1 100 ? -16.657 -5.747 26.431 1.00 49.72 100 PRO A O 1
ATOM 779 N N . LEU A 1 101 ? -15.317 -7.541 26.657 1.00 54.09 101 LEU A N 1
ATOM 780 C CA . LEU A 1 101 ? -16.365 -8.412 27.180 1.00 54.09 101 LEU A CA 1
ATOM 781 C C . LEU A 1 101 ? -16.721 -7.853 28.565 1.00 54.09 101 LEU A C 1
ATOM 783 O O . LEU A 1 101 ? -15.889 -7.878 29.469 1.00 54.09 101 LEU A O 1
ATOM 787 N N . SER A 1 102 ? -17.889 -7.215 28.645 1.00 55.09 102 SER A N 1
ATOM 788 C CA . SER A 1 102 ? -18.544 -6.822 29.893 1.00 55.09 102 SER A CA 1
ATOM 789 C C . SER A 1 102 ? -19.009 -8.058 30.635 1.00 55.09 102 SER A C 1
ATOM 791 O O . SER A 1 102 ? -19.574 -8.923 29.924 1.00 55.09 102 SER A O 1
#

Foldseek 3Di:
DVCVVVVNPDDDPDDDDDADQDFFDKDDQDFDDPPPFDKDKDWDLAAKKKKKKFADDPPPPDDTDIDIDIHHNVDTDIDIHDTRMTMMMGGHDGPDDPDDPD

Radius of gyration: 15.58 Å; chains: 1; bounding box: 36×36×48 Å

pLDDT: mean 84.87, std 12.65, range [49.72, 97.44]

Secondary structure (DSSP, 8-state):
-HHHHTT--------------STT-EEEEE---SSS---EEEE-SSSEEEEEEEE----TT----EEEEEEETTB--EEEE-TTEEEEEEE-S----S----